Protein AF-A0A329SU10-F1 (afdb_monomer_lite)

Radius of gyration: 37.07 Å; chains: 1; bounding box: 72×67×114 Å

pLDDT: mean 70.24, std 23.65, range [29.83, 98.56]

Structure (mmCIF, N/CA/C/O backbone):
data_AF-A0A329SU10-F1
#
_entry.id   AF-A0A329SU10-F1
#
loop_
_atom_site.group_PDB
_atom_site.id
_atom_site.type_symbol
_atom_site.label_atom_id
_atom_site.label_alt_id
_atom_site.label_comp_id
_atom_site.label_asym_id
_atom_site.label_entity_id
_atom_site.label_seq_id
_atom_site.pdbx_PDB_ins_code
_atom_site.Cartn_x
_atom_site.Cartn_y
_atom_site.Cartn_z
_atom_site.occupancy
_atom_site.B_iso_or_equiv
_atom_site.auth_seq_id
_atom_site.auth_comp_id
_atom_site.auth_asym_id
_atom_site.auth_atom_id
_atom_site.pdbx_PDB_model_num
ATOM 1 N N . MET A 1 1 ? 25.500 2.467 -7.170 1.00 41.56 1 MET A N 1
ATOM 2 C CA . MET A 1 1 ? 25.073 1.924 -8.479 1.00 41.56 1 MET A CA 1
ATOM 3 C C . MET A 1 1 ? 25.060 0.404 -8.355 1.00 41.56 1 MET A C 1
ATOM 5 O O . MET A 1 1 ? 26.127 -0.189 -8.264 1.00 41.56 1 MET A O 1
ATOM 9 N N . LEU A 1 2 ? 23.890 -0.224 -8.220 1.00 48.25 2 LEU A N 1
ATOM 10 C CA . LEU A 1 2 ? 23.797 -1.685 -8.105 1.00 48.25 2 LEU A CA 1
ATOM 11 C C . LEU A 1 2 ? 24.008 -2.289 -9.501 1.00 48.25 2 LEU A C 1
ATOM 13 O O . LEU A 1 2 ? 23.125 -2.213 -10.350 1.00 48.25 2 LEU A O 1
ATOM 17 N N . ARG A 1 3 ? 25.205 -2.820 -9.770 1.00 60.41 3 ARG A N 1
ATOM 18 C CA . ARG A 1 3 ? 25.483 -3.566 -11.004 1.00 60.41 3 ARG A CA 1
ATOM 19 C C . ARG A 1 3 ? 24.967 -4.986 -10.829 1.00 60.41 3 ARG A C 1
ATOM 21 O O . ARG A 1 3 ? 25.595 -5.795 -10.153 1.00 60.41 3 ARG A O 1
ATOM 28 N N . PHE A 1 4 ? 23.826 -5.289 -11.435 1.00 66.38 4 PHE A N 1
ATOM 29 C CA . PHE A 1 4 ? 23.394 -6.673 -11.558 1.00 66.38 4 PHE A CA 1
ATOM 30 C C . PHE A 1 4 ? 24.294 -7.380 -12.576 1.00 66.38 4 PHE A C 1
ATOM 32 O O . PHE A 1 4 ? 24.460 -6.907 -13.700 1.00 66.38 4 PHE A O 1
ATOM 39 N N . CYS A 1 5 ? 24.909 -8.492 -12.171 1.00 79.38 5 CYS A N 1
ATOM 40 C CA . CYS A 1 5 ? 25.698 -9.321 -13.075 1.00 79.38 5 CYS A CA 1
ATOM 41 C C . CYS A 1 5 ? 24.783 -9.895 -14.165 1.00 79.38 5 CYS A C 1
ATOM 43 O O . CYS A 1 5 ? 23.744 -10.474 -13.843 1.00 79.38 5 CYS A O 1
ATOM 45 N N . GLY A 1 6 ? 25.161 -9.754 -15.438 1.00 77.00 6 GLY A N 1
ATOM 46 C CA . GLY A 1 6 ? 24.351 -10.219 -16.572 1.00 77.00 6 GLY A CA 1
ATOM 47 C C . GLY A 1 6 ? 24.088 -11.728 -16.569 1.00 77.00 6 GLY A C 1
ATOM 48 O O . GLY A 1 6 ? 23.077 -12.170 -17.102 1.00 77.00 6 GLY A O 1
ATOM 49 N N . SER A 1 7 ? 24.956 -12.503 -15.913 1.00 82.81 7 SER A N 1
ATOM 50 C CA . SER A 1 7 ? 24.811 -13.950 -15.722 1.00 82.81 7 SER A CA 1
ATOM 51 C C . SER A 1 7 ? 24.062 -14.337 -14.444 1.00 82.81 7 SER A C 1
ATOM 53 O O . SER A 1 7 ? 23.911 -15.523 -14.159 1.00 82.81 7 SER A O 1
ATOM 55 N N . SER A 1 8 ? 23.582 -13.367 -13.656 1.00 89.94 8 SER A N 1
ATOM 56 C CA . SER A 1 8 ? 22.764 -13.671 -12.484 1.00 89.94 8 SER A CA 1
ATOM 57 C C . SER A 1 8 ? 21.496 -14.411 -12.920 1.00 89.94 8 SER A C 1
ATOM 59 O O . SER A 1 8 ? 20.810 -13.939 -13.833 1.00 89.94 8 SER A O 1
ATOM 61 N N . PRO A 1 9 ? 21.119 -15.515 -12.249 1.00 87.62 9 PRO A N 1
ATOM 62 C CA . PRO A 1 9 ? 19.916 -16.272 -12.591 1.00 87.62 9 PRO A CA 1
ATOM 63 C C . PRO A 1 9 ? 18.651 -15.402 -12.556 1.00 87.62 9 PRO A C 1
ATOM 65 O O . PRO A 1 9 ? 17.705 -15.654 -13.296 1.00 87.62 9 PRO A O 1
ATOM 68 N N . PHE A 1 10 ? 18.645 -14.341 -11.742 1.00 88.62 10 PHE A N 1
ATOM 69 C CA . PHE A 1 10 ? 17.575 -13.346 -11.726 1.00 88.62 10 PHE A CA 1
ATOM 70 C C . PHE A 1 10 ? 17.506 -12.534 -13.029 1.00 88.62 10 PHE A C 1
ATOM 72 O O . PHE A 1 10 ? 16.437 -12.409 -13.622 1.00 88.62 10 PHE A O 1
ATOM 79 N N . VAL A 1 11 ? 18.643 -12.004 -13.494 1.00 89.88 11 VAL A N 1
ATOM 80 C CA . VAL A 1 11 ? 18.713 -11.173 -14.709 1.00 89.88 11 VAL A CA 1
ATOM 81 C C . VAL A 1 11 ? 18.365 -11.995 -15.947 1.00 89.88 11 VAL A C 1
ATOM 83 O O . VAL A 1 11 ? 17.651 -11.505 -16.820 1.00 89.88 11 VAL A O 1
ATOM 86 N N . VAL A 1 12 ? 18.805 -13.256 -15.993 1.00 91.56 12 VAL A N 1
ATOM 87 C CA . VAL A 1 12 ? 18.471 -14.195 -17.073 1.00 91.56 12 VAL A CA 1
ATOM 88 C C . VAL A 1 12 ? 16.965 -14.455 -17.120 1.00 91.56 12 VAL A C 1
ATOM 90 O O . VAL A 1 12 ? 16.352 -14.233 -18.161 1.00 91.56 12 VAL A O 1
ATOM 93 N N . LYS A 1 13 ? 16.344 -14.821 -15.989 1.00 93.25 13 LYS A N 1
ATOM 94 C CA . LYS A 1 13 ? 14.890 -15.050 -15.915 1.00 93.25 13 LYS A CA 1
ATOM 95 C C . LYS A 1 13 ? 14.077 -13.808 -16.275 1.00 93.25 13 LYS A C 1
ATOM 97 O O . LYS A 1 13 ? 13.060 -13.912 -16.953 1.00 93.25 13 LYS A O 1
ATOM 102 N N . MET A 1 14 ? 14.518 -12.628 -15.840 1.00 93.38 14 MET A N 1
ATOM 103 C CA . MET A 1 14 ? 13.869 -11.364 -16.188 1.00 93.38 14 MET A CA 1
ATOM 104 C C . MET A 1 14 ? 13.929 -11.104 -17.699 1.00 93.38 14 MET A C 1
ATOM 106 O O . MET A 1 14 ? 12.909 -10.770 -18.299 1.00 93.38 14 MET A O 1
ATOM 110 N N . ARG A 1 15 ? 15.097 -11.306 -18.325 1.00 90.88 15 ARG A N 1
ATOM 111 C CA . ARG A 1 15 ? 15.280 -11.141 -19.775 1.00 90.88 15 ARG A CA 1
ATOM 112 C C . ARG A 1 15 ? 14.443 -12.145 -20.573 1.00 90.88 15 ARG A C 1
ATOM 114 O O . ARG A 1 15 ? 13.820 -11.760 -21.556 1.00 90.88 15 ARG A O 1
ATOM 121 N N . GLU A 1 16 ? 14.386 -13.399 -20.135 1.00 93.81 16 GLU A N 1
ATOM 122 C CA . GLU A 1 16 ? 13.561 -14.443 -20.754 1.00 93.81 16 GLU A CA 1
ATOM 123 C C . GLU A 1 16 ? 12.062 -14.113 -20.666 1.00 93.81 16 GLU A C 1
ATOM 125 O O . GLU A 1 16 ? 11.351 -14.177 -21.666 1.00 93.81 16 GLU A O 1
ATOM 130 N N . ALA A 1 17 ? 11.586 -13.664 -19.500 1.00 94.19 17 ALA A N 1
ATOM 131 C CA . ALA A 1 17 ? 10.196 -13.250 -19.316 1.00 94.19 17 ALA A CA 1
ATOM 132 C C . ALA A 1 17 ? 9.824 -12.014 -20.154 1.00 94.19 17 ALA A C 1
ATOM 134 O O . ALA A 1 17 ? 8.709 -11.931 -20.673 1.00 94.19 17 ALA A O 1
ATOM 135 N N . MET A 1 18 ? 10.750 -11.061 -20.300 1.00 95.12 18 MET A N 1
ATOM 136 C CA . MET A 1 18 ? 10.588 -9.914 -21.197 1.00 95.12 18 MET A CA 1
ATOM 137 C C . MET A 1 18 ? 10.485 -10.364 -22.659 1.00 95.12 18 MET A C 1
ATOM 139 O O . MET A 1 18 ? 9.560 -9.951 -23.358 1.00 95.12 18 MET A O 1
ATOM 143 N N . ALA A 1 19 ? 11.367 -11.268 -23.097 1.00 93.50 19 ALA A N 1
ATOM 144 C CA . ALA A 1 19 ? 11.356 -11.814 -24.452 1.00 93.50 19 ALA A CA 1
ATOM 145 C C . ALA A 1 19 ? 10.062 -12.590 -24.761 1.00 93.50 19 ALA A C 1
ATOM 147 O O . ALA A 1 19 ? 9.452 -12.367 -25.804 1.00 93.50 19 ALA A O 1
ATOM 148 N N . ALA A 1 20 ? 9.587 -13.428 -23.830 1.00 96.06 20 ALA A N 1
ATOM 149 C CA . ALA A 1 20 ? 8.341 -14.191 -23.966 1.00 96.06 20 ALA A CA 1
ATOM 150 C C . ALA A 1 20 ? 7.089 -13.307 -24.118 1.00 96.06 20 ALA A C 1
ATOM 152 O O . ALA A 1 20 ? 6.053 -13.768 -24.592 1.00 96.06 20 ALA A O 1
ATOM 153 N N . ARG A 1 21 ? 7.175 -12.038 -23.702 1.00 94.44 21 ARG A N 1
ATOM 154 C CA . ARG A 1 21 ? 6.102 -11.042 -23.808 1.00 94.44 21 ARG A CA 1
ATOM 155 C C . ARG A 1 21 ? 6.360 -9.983 -24.878 1.00 94.44 21 ARG A C 1
ATOM 157 O O . ARG A 1 21 ? 5.606 -9.018 -24.942 1.00 94.44 21 ARG A O 1
ATOM 164 N N . SER A 1 22 ? 7.413 -10.146 -25.681 1.00 95.25 22 SER A N 1
ATOM 165 C CA . SER A 1 22 ? 7.844 -9.164 -26.684 1.00 95.25 22 SER A CA 1
ATOM 166 C C . SER A 1 22 ? 8.073 -7.759 -26.106 1.00 95.25 22 SER A C 1
ATOM 168 O O . SER A 1 22 ? 7.870 -6.768 -26.797 1.00 95.25 22 SER A O 1
ATOM 170 N N . ILE A 1 23 ? 8.494 -7.671 -24.839 1.00 95.44 23 ILE A N 1
ATOM 171 C CA . ILE A 1 23 ? 8.820 -6.409 -24.167 1.00 95.44 23 ILE A CA 1
ATOM 172 C C . ILE A 1 23 ? 10.307 -6.132 -24.378 1.00 95.44 23 ILE A C 1
ATOM 174 O O . ILE A 1 23 ? 11.162 -6.894 -23.917 1.00 95.44 23 ILE A O 1
ATOM 178 N N . GLY A 1 24 ? 10.618 -5.035 -25.062 1.00 93.56 24 GLY A N 1
ATOM 179 C CA . GLY A 1 24 ? 11.988 -4.594 -25.293 1.00 93.56 24 GLY A CA 1
ATOM 180 C C . GLY A 1 24 ? 12.580 -3.843 -24.099 1.00 93.56 24 GLY A C 1
ATOM 181 O O . GLY A 1 24 ? 11.873 -3.307 -23.245 1.00 93.56 24 GLY A O 1
ATOM 182 N N . GLU A 1 25 ? 13.910 -3.726 -24.065 1.00 89.44 25 GLU A N 1
ATOM 183 C CA . GLU A 1 25 ? 14.592 -2.827 -23.119 1.00 89.44 25 GLU A CA 1
ATOM 184 C C . GLU A 1 25 ? 14.147 -1.365 -23.322 1.00 89.44 25 GLU A C 1
ATOM 186 O O . GLU A 1 25 ? 14.026 -0.612 -22.357 1.00 89.44 25 GLU A O 1
ATOM 191 N N . SER A 1 26 ? 13.815 -0.982 -24.561 1.00 91.81 26 SER A N 1
ATOM 192 C CA . SER A 1 26 ? 13.239 0.321 -24.910 1.00 91.81 26 SER A CA 1
ATOM 193 C C . SER A 1 26 ? 11.914 0.600 -24.205 1.00 91.81 26 SER A C 1
ATOM 195 O O . SER A 1 26 ? 11.710 1.715 -23.729 1.00 91.81 26 SER A O 1
ATOM 197 N N . ASP A 1 27 ? 11.038 -0.398 -24.089 1.00 94.44 27 ASP A N 1
ATOM 198 C CA . ASP A 1 27 ? 9.724 -0.245 -23.458 1.00 94.44 27 ASP A CA 1
ATOM 199 C C . ASP A 1 27 ? 9.878 -0.065 -21.951 1.00 94.44 27 ASP A C 1
ATOM 201 O O . ASP A 1 27 ? 9.294 0.841 -21.357 1.00 94.44 27 ASP A O 1
ATOM 205 N N . VAL A 1 28 ? 10.756 -0.865 -21.339 1.00 92.81 28 VAL A N 1
ATOM 206 C CA . VAL A 1 28 ? 11.109 -0.735 -19.920 1.00 92.81 28 VAL A CA 1
ATOM 207 C C . VAL A 1 28 ? 11.711 0.643 -19.642 1.00 92.81 28 VAL A C 1
ATOM 209 O O . VAL A 1 28 ? 11.352 1.295 -18.658 1.00 92.81 28 VAL A O 1
ATOM 212 N N . LEU A 1 29 ? 12.591 1.131 -20.521 1.00 91.62 29 LEU A N 1
ATOM 213 C CA . LEU A 1 29 ? 13.161 2.471 -20.413 1.00 91.62 29 LEU A CA 1
ATOM 214 C C . LEU A 1 29 ? 12.094 3.558 -20.571 1.00 91.62 29 LEU A C 1
ATOM 216 O O . LEU A 1 29 ? 12.079 4.492 -19.763 1.00 91.62 29 LEU A O 1
ATOM 220 N N . ALA A 1 30 ? 11.185 3.423 -21.538 1.00 94.75 30 ALA A N 1
ATOM 221 C CA . ALA A 1 30 ? 10.081 4.349 -21.759 1.00 94.75 30 ALA A CA 1
ATOM 222 C C . ALA A 1 30 ? 9.162 4.417 -20.534 1.00 94.75 30 ALA A C 1
ATOM 224 O O . ALA A 1 30 ? 8.935 5.504 -20.006 1.00 94.75 30 ALA A O 1
ATOM 225 N N . TRP A 1 31 ? 8.729 3.273 -20.000 1.00 94.81 31 TRP A N 1
ATOM 226 C CA . TRP A 1 31 ? 7.933 3.213 -18.773 1.00 94.81 31 TRP A CA 1
ATOM 227 C C . TRP A 1 31 ? 8.681 3.799 -17.583 1.00 94.81 31 TRP A C 1
ATOM 229 O O . TRP A 1 31 ? 8.105 4.574 -16.826 1.00 94.81 31 TRP A O 1
ATOM 239 N N . SER A 1 32 ? 9.979 3.510 -17.440 1.00 91.88 32 SER A N 1
ATOM 240 C CA . SER A 1 32 ? 10.786 4.102 -16.370 1.00 91.88 32 SER A CA 1
ATOM 241 C C . SER A 1 32 ? 10.846 5.630 -16.479 1.00 91.88 32 SER A C 1
ATOM 243 O O . SER A 1 32 ? 10.831 6.319 -15.463 1.00 91.88 32 SER A O 1
ATOM 245 N N . SER A 1 33 ? 10.892 6.169 -17.702 1.00 88.56 33 SER A N 1
ATOM 246 C CA . SER A 1 33 ? 10.891 7.607 -17.971 1.00 88.56 33 SER A CA 1
ATOM 247 C C . SER A 1 33 ? 9.537 8.232 -17.649 1.00 88.56 33 SER A C 1
ATOM 249 O O . SER A 1 33 ? 9.484 9.257 -16.975 1.00 88.56 33 SER A O 1
ATOM 251 N N . THR A 1 34 ? 8.445 7.579 -18.051 1.00 92.94 34 THR A N 1
ATOM 252 C CA . THR A 1 34 ? 7.076 8.002 -17.736 1.00 92.94 34 THR A CA 1
ATOM 253 C C . THR A 1 34 ? 6.824 7.993 -16.232 1.00 92.94 34 THR A C 1
ATOM 255 O O . THR A 1 34 ? 6.385 8.997 -15.689 1.00 92.94 34 THR A O 1
ATOM 258 N N . ILE A 1 35 ? 7.191 6.919 -15.527 1.00 90.06 35 ILE A N 1
ATOM 259 C CA . ILE A 1 35 ? 7.065 6.831 -14.065 1.00 90.06 35 ILE A CA 1
ATOM 260 C C . ILE A 1 35 ? 7.899 7.924 -13.393 1.00 90.06 35 ILE A C 1
ATOM 262 O O . ILE A 1 35 ? 7.412 8.607 -12.498 1.00 90.06 35 ILE A O 1
ATOM 266 N N . ARG A 1 36 ? 9.145 8.145 -13.836 1.00 87.88 36 ARG A N 1
ATOM 267 C CA . ARG A 1 36 ? 9.944 9.259 -13.312 1.00 87.88 36 ARG A CA 1
ATOM 268 C C . ARG A 1 36 ? 9.243 10.591 -13.548 1.00 87.88 36 ARG A C 1
ATOM 270 O O . ARG A 1 36 ? 9.192 11.384 -12.631 1.00 87.88 36 ARG A O 1
ATOM 277 N N . ARG A 1 37 ? 8.663 10.835 -14.718 1.00 86.00 37 ARG A N 1
ATOM 278 C CA . ARG A 1 37 ? 7.969 12.096 -15.012 1.00 86.00 37 ARG A CA 1
ATOM 279 C C . ARG A 1 37 ? 6.724 12.317 -14.147 1.00 86.00 37 ARG A C 1
ATOM 281 O O . ARG A 1 37 ? 6.506 13.434 -13.700 1.00 86.00 37 ARG A O 1
ATOM 288 N N . GLU A 1 38 ? 5.937 11.271 -13.913 1.00 85.19 38 GLU A N 1
ATOM 289 C CA . GLU A 1 38 ? 4.699 11.343 -13.122 1.00 85.19 38 GLU A CA 1
ATOM 290 C C . GLU A 1 38 ? 4.971 11.489 -11.617 1.00 85.19 38 GLU A C 1
ATOM 292 O O . GLU A 1 38 ? 4.261 12.201 -10.911 1.00 85.19 38 GLU A O 1
ATOM 297 N N . PHE A 1 39 ? 6.018 10.834 -11.107 1.00 81.56 39 PHE A N 1
ATOM 298 C CA . PHE A 1 39 ? 6.289 10.766 -9.666 1.00 81.56 39 PHE A CA 1
ATOM 299 C C . PHE A 1 39 ? 7.463 11.639 -9.205 1.00 81.56 39 PHE A C 1
ATOM 301 O O . PHE A 1 39 ? 7.611 11.892 -8.007 1.00 81.56 39 PHE A O 1
ATOM 308 N N . ILE A 1 40 ? 8.300 12.120 -10.126 1.00 78.12 40 ILE A N 1
ATOM 309 C CA . ILE A 1 40 ? 9.370 13.081 -9.857 1.00 78.12 40 ILE A CA 1
ATOM 310 C C . ILE A 1 40 ? 8.934 14.428 -10.443 1.00 78.12 40 ILE A C 1
ATOM 312 O O . ILE A 1 40 ? 8.964 14.602 -11.662 1.00 78.12 40 ILE A O 1
ATOM 316 N N . PRO A 1 41 ? 8.559 15.410 -9.601 1.00 65.88 41 PRO A N 1
ATOM 317 C CA . PRO A 1 41 ? 8.233 16.746 -10.076 1.00 65.88 41 PRO A CA 1
ATOM 318 C C . PRO A 1 41 ? 9.412 17.320 -10.872 1.00 65.88 41 PRO A C 1
ATOM 320 O O . PRO A 1 41 ? 10.566 17.168 -10.459 1.00 65.88 41 PRO A O 1
ATOM 323 N N . ALA A 1 42 ? 9.125 18.039 -11.963 1.00 59.00 42 ALA A N 1
ATOM 324 C CA . ALA A 1 42 ? 10.118 18.682 -12.838 1.00 59.00 42 ALA A CA 1
ATOM 325 C C . ALA A 1 42 ? 11.117 19.610 -12.104 1.00 59.00 42 ALA A C 1
ATOM 327 O O . ALA A 1 42 ? 12.138 20.005 -12.664 1.00 59.00 42 ALA A O 1
ATOM 328 N N . SER A 1 43 ? 10.869 19.924 -10.828 1.00 53.53 43 SER A N 1
ATOM 329 C CA . SER A 1 43 ? 11.794 20.640 -9.951 1.00 53.53 43 SER A CA 1
ATOM 330 C C . SER A 1 43 ? 13.032 19.842 -9.514 1.00 53.53 43 SER A C 1
ATOM 332 O O . SER A 1 43 ? 13.922 20.445 -8.926 1.00 53.53 43 SER A O 1
ATOM 334 N N . MET A 1 44 ? 13.133 18.530 -9.786 1.00 54.28 44 MET A N 1
ATOM 335 C CA . MET A 1 44 ? 14.357 17.746 -9.505 1.00 54.28 44 MET A CA 1
ATOM 336 C C . MET A 1 44 ? 15.330 17.656 -10.681 1.00 54.28 44 MET A C 1
ATOM 338 O O . MET A 1 44 ? 16.459 17.213 -10.498 1.00 54.28 44 MET A O 1
ATOM 342 N N . SER A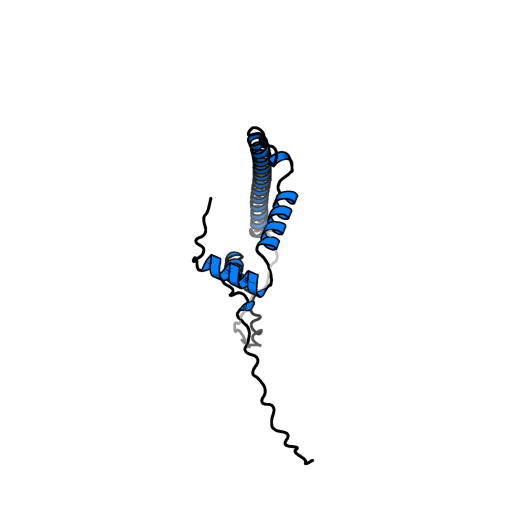 1 45 ? 14.911 18.028 -11.895 1.00 51.06 45 SER A N 1
ATOM 343 C CA . SER A 1 45 ? 15.772 17.945 -13.082 1.00 51.06 45 SER A CA 1
ATOM 344 C C . SER A 1 45 ? 16.624 19.193 -13.318 1.00 51.06 45 SER A C 1
ATOM 346 O O . SER A 1 45 ? 17.409 19.200 -14.264 1.00 51.06 45 SER A O 1
ATOM 348 N N . SER A 1 46 ? 16.520 20.231 -12.477 1.00 46.38 46 SER A N 1
ATOM 349 C CA . SER A 1 46 ? 17.547 21.271 -12.435 1.00 46.38 46 SER A CA 1
ATOM 350 C C . SER A 1 46 ? 18.579 20.905 -11.377 1.00 46.38 46 SER A C 1
ATOM 352 O O . SER A 1 46 ? 18.273 20.690 -10.206 1.00 46.38 46 SER A O 1
ATOM 354 N N . THR A 1 47 ? 19.824 20.794 -11.820 1.00 48.06 47 THR A N 1
ATOM 355 C CA . THR A 1 47 ? 21.011 20.697 -10.982 1.00 48.06 47 THR A CA 1
ATOM 356 C C . THR A 1 47 ? 21.038 21.883 -10.014 1.00 48.06 47 THR A C 1
ATOM 358 O O . THR A 1 47 ? 21.543 22.952 -10.341 1.00 48.06 47 THR A O 1
ATOM 361 N N . SER A 1 48 ? 20.456 21.720 -8.827 1.00 43.72 48 SER A N 1
ATOM 362 C CA . SER A 1 48 ? 20.620 22.643 -7.708 1.00 43.72 48 SER A CA 1
ATOM 363 C C . SER A 1 48 ? 20.556 21.859 -6.392 1.00 43.72 48 SER A C 1
ATOM 365 O O . SER A 1 48 ? 19.479 21.407 -6.003 1.00 43.72 48 SER A O 1
ATOM 367 N N . PRO A 1 49 ? 21.682 21.679 -5.677 1.00 51.78 49 PRO A N 1
ATOM 368 C CA . PRO A 1 49 ? 21.771 20.836 -4.477 1.00 51.78 49 PRO A CA 1
ATOM 369 C C . PRO A 1 49 ? 21.088 21.426 -3.223 1.00 51.78 49 PRO A C 1
ATOM 371 O O . PRO A 1 49 ? 21.366 20.997 -2.109 1.00 51.78 49 PRO A O 1
ATOM 374 N N . SER A 1 50 ? 20.197 22.411 -3.371 1.00 58.62 50 SER A N 1
ATOM 375 C CA . SER A 1 50 ? 19.607 23.150 -2.244 1.00 58.62 50 SER A CA 1
ATOM 376 C C . SER A 1 50 ? 18.181 22.694 -1.876 1.00 58.62 50 SER A C 1
ATOM 378 O O . SER A 1 50 ? 17.770 22.792 -0.722 1.00 58.62 50 SER A O 1
ATOM 380 N N . ASN A 1 51 ? 17.412 22.135 -2.820 1.00 59.09 51 ASN A N 1
ATOM 381 C CA . ASN A 1 51 ? 15.959 21.965 -2.641 1.00 59.09 51 ASN A CA 1
ATOM 382 C C . ASN A 1 51 ? 15.523 20.611 -2.030 1.00 59.09 51 ASN A C 1
ATOM 384 O O . ASN A 1 51 ? 14.385 20.464 -1.575 1.00 59.09 51 ASN A O 1
ATOM 388 N N . ASP A 1 52 ? 16.418 19.622 -1.973 1.00 60.00 52 ASP A N 1
ATOM 389 C CA . ASP A 1 52 ? 16.112 18.291 -1.420 1.00 60.00 52 ASP A CA 1
ATOM 390 C C . ASP A 1 52 ? 15.920 18.316 0.103 1.00 60.00 52 ASP A C 1
ATOM 392 O O . ASP A 1 52 ? 15.070 17.600 0.639 1.00 60.00 52 ASP A O 1
ATOM 396 N N . SER A 1 53 ? 16.631 19.213 0.796 1.00 73.88 53 SER A N 1
ATOM 397 C CA . SER A 1 53 ? 16.482 19.437 2.240 1.00 73.88 53 SER A CA 1
ATOM 398 C C . SER A 1 53 ? 15.077 19.945 2.598 1.00 73.88 53 SER A C 1
ATOM 400 O O . SER A 1 53 ? 14.440 19.456 3.534 1.00 73.88 53 SER A O 1
ATOM 402 N N . GLY A 1 54 ? 14.529 20.859 1.786 1.00 82.75 54 GLY A N 1
ATOM 403 C CA . GLY A 1 54 ? 13.173 21.382 1.967 1.00 82.75 54 GLY A CA 1
ATOM 404 C C . GLY A 1 54 ? 12.096 20.314 1.764 1.00 82.75 54 GLY A C 1
ATOM 405 O O . GLY A 1 54 ? 11.163 20.207 2.562 1.00 82.75 54 GLY A O 1
ATOM 406 N N . ARG A 1 55 ? 12.248 19.464 0.741 1.00 84.25 55 ARG A N 1
ATOM 407 C CA . ARG A 1 55 ? 11.310 18.361 0.468 1.00 84.25 55 ARG A CA 1
ATOM 408 C C . ARG A 1 55 ? 11.321 17.301 1.560 1.00 84.25 55 ARG A C 1
ATOM 410 O O . ARG A 1 55 ? 10.251 16.862 1.980 1.00 84.25 55 ARG A O 1
ATOM 417 N N . LEU A 1 56 ? 12.503 16.924 2.044 1.00 90.69 56 LEU A N 1
ATOM 418 C CA . LEU A 1 56 ? 12.634 15.998 3.165 1.00 90.69 56 LEU A CA 1
ATOM 419 C C . LEU A 1 56 ? 11.960 16.562 4.424 1.00 90.69 56 LEU A C 1
ATOM 421 O O . LEU A 1 56 ? 11.233 15.841 5.104 1.00 90.69 56 LEU A O 1
ATOM 425 N N . GLY A 1 57 ? 12.118 17.864 4.683 1.00 92.44 57 GLY A N 1
ATOM 426 C CA . GLY A 1 57 ? 11.454 18.551 5.791 1.00 92.44 57 GLY A CA 1
ATOM 427 C C . GLY A 1 57 ? 9.923 18.515 5.708 1.00 92.44 57 GLY A C 1
ATOM 428 O O . GLY A 1 57 ? 9.260 18.296 6.721 1.00 92.44 57 GLY A O 1
ATOM 429 N N . LEU A 1 58 ? 9.343 18.675 4.514 1.00 94.25 58 LEU A N 1
ATOM 430 C CA . LEU A 1 58 ? 7.891 18.572 4.314 1.00 94.25 58 LEU A CA 1
ATOM 431 C C . LEU A 1 58 ? 7.373 17.148 4.551 1.00 94.25 58 LEU A C 1
ATOM 433 O O . LEU A 1 58 ? 6.361 16.970 5.229 1.00 94.25 58 LEU A O 1
ATOM 437 N N . VAL A 1 59 ? 8.080 16.138 4.033 1.00 94.56 59 VAL A N 1
ATOM 438 C CA . VAL A 1 59 ? 7.732 14.726 4.260 1.00 94.56 59 VAL A CA 1
ATOM 439 C C . VAL A 1 59 ? 7.818 14.389 5.746 1.00 94.56 59 VAL A C 1
ATOM 441 O O . VAL A 1 59 ? 6.902 13.767 6.278 1.00 94.56 59 VAL A O 1
ATOM 444 N N . LEU A 1 60 ? 8.862 14.850 6.437 1.00 96.00 60 LEU A N 1
ATOM 445 C CA . LEU A 1 60 ? 9.033 14.612 7.867 1.00 96.00 60 LEU A CA 1
ATOM 446 C C . LEU A 1 60 ? 7.896 15.233 8.687 1.00 96.00 60 LEU A C 1
ATOM 448 O O . LEU A 1 60 ? 7.320 14.553 9.532 1.00 96.00 60 LEU A O 1
ATOM 452 N N . LYS A 1 61 ? 7.513 16.482 8.389 1.00 96.44 61 LYS A N 1
ATOM 453 C CA . LYS A 1 61 ? 6.371 17.147 9.038 1.00 96.44 61 LYS A CA 1
ATOM 454 C C . LYS A 1 61 ? 5.061 16.398 8.807 1.00 96.44 61 LYS A C 1
ATOM 456 O O . LYS A 1 61 ? 4.278 16.239 9.739 1.00 96.44 61 LYS A O 1
ATOM 461 N N . LEU A 1 62 ? 4.826 15.914 7.586 1.00 97.25 62 LEU A N 1
ATOM 462 C CA . LEU A 1 62 ? 3.635 15.125 7.277 1.00 97.25 62 LEU A CA 1
ATOM 463 C C . LEU A 1 62 ? 3.621 13.811 8.065 1.00 97.25 62 LEU A C 1
ATOM 465 O O . LEU A 1 62 ? 2.605 13.472 8.665 1.00 97.25 62 LEU A O 1
ATOM 469 N N . VAL A 1 63 ? 4.739 13.085 8.085 1.00 97.81 63 VAL A N 1
ATOM 470 C CA . VAL A 1 63 ? 4.868 11.826 8.830 1.00 97.81 63 VAL A CA 1
ATOM 471 C C . VAL A 1 63 ? 4.658 12.061 10.323 1.00 97.81 63 VAL A C 1
ATOM 473 O O . VAL A 1 63 ? 3.874 11.343 10.938 1.00 97.81 63 VAL A O 1
ATOM 476 N N . GLN A 1 64 ? 5.277 13.097 10.891 1.00 98.00 64 GLN A N 1
ATOM 477 C CA . GLN A 1 64 ? 5.103 13.469 12.293 1.00 98.00 64 GLN A CA 1
ATOM 478 C C . GLN A 1 64 ? 3.635 13.762 12.620 1.00 98.00 64 GLN A C 1
ATOM 480 O O . GLN A 1 64 ? 3.085 13.178 13.550 1.00 98.00 64 GLN A O 1
ATOM 485 N N . HIS A 1 65 ? 2.968 14.570 11.795 1.00 98.00 65 HIS A N 1
ATOM 486 C CA . HIS A 1 65 ? 1.550 14.863 11.972 1.00 98.00 65 HIS A CA 1
ATOM 487 C C . HIS A 1 65 ? 0.677 13.597 11.921 1.00 98.00 65 HIS A C 1
ATOM 489 O O . HIS A 1 65 ? -0.256 13.439 12.708 1.00 98.00 65 HIS A O 1
ATOM 495 N N . ARG A 1 66 ? 0.982 12.649 11.023 1.00 98.06 66 ARG A N 1
ATOM 496 C CA . ARG A 1 66 ? 0.265 11.365 10.972 1.00 98.06 66 ARG A CA 1
ATOM 497 C C . ARG A 1 66 ? 0.520 10.508 12.210 1.00 98.06 66 ARG A C 1
ATOM 499 O O . ARG A 1 66 ? -0.416 9.878 12.693 1.00 98.06 66 ARG A O 1
ATOM 506 N N . ILE A 1 67 ? 1.738 10.504 12.748 1.00 98.19 67 ILE A N 1
ATOM 507 C CA . ILE A 1 67 ? 2.068 9.794 13.994 1.00 98.19 67 ILE A CA 1
ATOM 508 C C . ILE A 1 67 ? 1.273 10.367 15.172 1.00 98.19 67 ILE A C 1
ATOM 510 O O . ILE A 1 67 ? 0.740 9.603 15.977 1.00 98.19 67 ILE A O 1
ATOM 514 N N . GLU A 1 68 ? 1.141 11.690 15.256 1.00 98.25 68 GLU A N 1
ATOM 515 C CA . GLU A 1 68 ? 0.334 12.357 16.284 1.00 98.25 68 GLU A CA 1
ATOM 516 C C . GLU A 1 68 ? -1.142 11.951 16.185 1.00 98.25 68 GLU A C 1
ATOM 518 O O . GLU A 1 68 ? -1.749 11.569 17.186 1.00 98.25 68 GLU A O 1
ATOM 523 N N . GLN A 1 69 ? -1.705 11.936 14.972 1.00 98.38 69 GLN A N 1
ATOM 524 C CA . GLN A 1 69 ? -3.081 11.482 14.742 1.00 98.38 69 GLN A CA 1
ATOM 525 C C . GLN A 1 69 ? -3.291 10.014 15.132 1.00 98.38 69 GLN A C 1
ATOM 527 O O . GLN A 1 69 ? -4.278 9.686 15.790 1.00 98.38 69 GLN A O 1
ATOM 532 N N . ILE A 1 70 ? -2.358 9.131 14.766 1.00 98.31 70 ILE A N 1
ATOM 533 C CA . ILE A 1 70 ? -2.403 7.715 15.152 1.00 98.31 70 ILE A CA 1
ATOM 534 C C . ILE A 1 70 ? -2.333 7.580 16.677 1.00 98.31 70 ILE A C 1
ATOM 536 O O . ILE A 1 70 ? -3.102 6.822 17.262 1.00 98.31 70 ILE A O 1
ATOM 540 N N . SER A 1 71 ? -1.461 8.346 17.332 1.00 98.12 71 SER A N 1
ATOM 541 C CA . SER A 1 71 ? -1.309 8.324 18.791 1.00 98.12 71 SER A CA 1
ATOM 542 C C . SER A 1 71 ? -2.587 8.770 19.504 1.00 98.12 71 SER A C 1
ATOM 544 O O . SER A 1 71 ? -3.006 8.132 20.470 1.00 98.12 71 SER A O 1
ATOM 546 N N . ALA A 1 72 ? -3.249 9.815 18.998 1.00 98.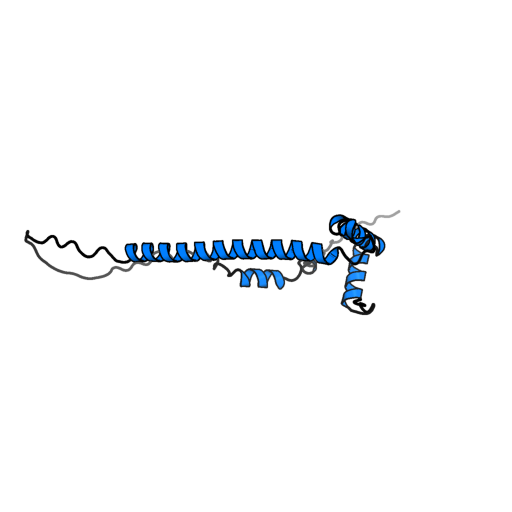25 72 ALA A N 1
ATOM 547 C CA . ALA A 1 72 ? -4.531 10.274 19.522 1.00 98.25 72 ALA A CA 1
ATOM 548 C C . ALA A 1 72 ? -5.624 9.200 19.384 1.00 98.25 72 ALA A C 1
ATOM 550 O O . ALA A 1 72 ? -6.338 8.925 20.348 1.00 98.25 72 ALA A O 1
ATOM 551 N N . LEU A 1 73 ? -5.708 8.535 18.226 1.00 98.56 73 LEU A N 1
ATOM 552 C CA . LEU A 1 73 ? -6.650 7.431 18.007 1.00 98.56 73 LEU A CA 1
ATOM 553 C C . LEU A 1 73 ? -6.372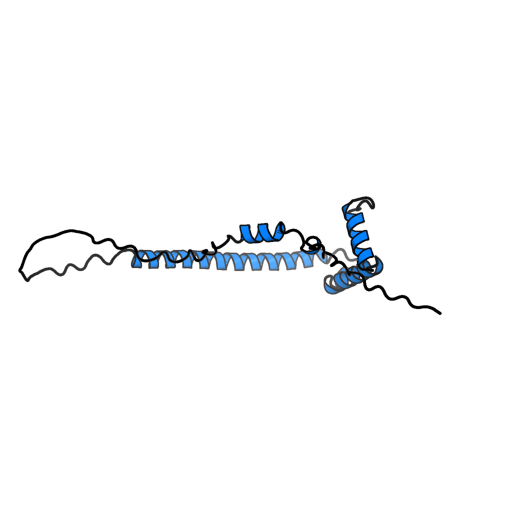 6.237 18.930 1.00 98.56 73 LEU A C 1
ATOM 555 O O . LEU A 1 73 ? -7.305 5.653 19.476 1.00 98.56 73 LEU A O 1
ATOM 559 N N . ILE A 1 74 ? -5.099 5.889 19.153 1.00 98.44 74 ILE A N 1
ATOM 560 C CA . ILE A 1 74 ? -4.713 4.830 20.100 1.00 98.44 74 ILE A CA 1
ATOM 561 C C . ILE A 1 74 ? -5.183 5.178 21.516 1.00 98.44 74 ILE A C 1
ATOM 563 O O . ILE A 1 74 ? -5.721 4.314 22.207 1.00 98.44 74 ILE A O 1
ATOM 567 N N . LEU A 1 75 ? -5.010 6.429 21.952 1.00 98.38 75 LEU A N 1
ATOM 568 C CA . LEU A 1 75 ? -5.453 6.867 23.276 1.00 98.38 75 LEU A CA 1
ATOM 569 C C . LEU A 1 75 ? -6.979 6.787 23.421 1.00 98.38 75 LEU A C 1
ATOM 571 O O . LEU A 1 75 ? -7.475 6.305 24.438 1.00 98.38 75 LEU A O 1
ATOM 575 N N . GLN A 1 76 ? -7.719 7.208 22.393 1.00 98.38 76 GLN A N 1
ATOM 576 C CA . GLN A 1 76 ? -9.178 7.102 22.380 1.00 98.38 76 GLN A CA 1
ATOM 577 C C . GLN A 1 76 ? -9.646 5.646 22.440 1.00 98.38 76 GLN A C 1
ATOM 579 O O . GLN A 1 76 ? -10.544 5.335 23.219 1.00 98.38 76 GLN A O 1
ATOM 584 N N . ASN A 1 77 ? -9.017 4.746 21.679 1.00 98.06 77 ASN A N 1
ATOM 585 C CA . ASN A 1 77 ? -9.344 3.321 21.725 1.00 98.06 77 ASN A CA 1
ATOM 586 C C . ASN A 1 77 ? -9.100 2.725 23.114 1.00 98.06 77 ASN A C 1
ATOM 588 O O . ASN A 1 77 ? -9.990 2.064 23.635 1.00 98.06 77 ASN A O 1
ATOM 592 N N . LYS A 1 78 ? -7.970 3.038 23.763 1.00 98.31 78 LYS A N 1
ATOM 593 C CA . LYS A 1 78 ? -7.708 2.595 25.144 1.00 98.31 78 LYS A CA 1
ATOM 594 C C . LYS A 1 78 ? -8.786 3.068 26.121 1.00 98.31 78 LYS A C 1
ATOM 596 O O . LYS A 1 78 ? -9.276 2.290 26.930 1.00 98.31 78 LYS A O 1
ATOM 601 N N . GLN A 1 79 ? -9.207 4.328 26.017 1.00 98.31 79 GLN A N 1
ATOM 602 C CA . GLN A 1 79 ? -10.271 4.861 26.870 1.00 98.31 79 GLN A CA 1
ATOM 603 C C . GLN A 1 79 ? -11.628 4.188 26.604 1.00 98.31 79 GLN A C 1
ATOM 605 O O . GLN A 1 79 ? -12.429 4.003 27.524 1.00 98.31 79 GLN A O 1
ATOM 610 N N . LEU A 1 80 ? -11.917 3.845 25.347 1.00 98.25 80 LEU A N 1
ATOM 611 C CA . LEU A 1 80 ? -13.123 3.101 24.989 1.00 98.25 80 LEU A CA 1
ATOM 612 C C . LEU A 1 80 ? -13.079 1.669 25.527 1.00 98.25 80 LEU A C 1
ATOM 614 O O . LEU A 1 80 ? -14.085 1.216 26.063 1.00 98.25 80 LEU A O 1
ATOM 618 N N . GLU A 1 81 ? -11.932 0.995 25.445 1.00 97.75 81 GLU A N 1
ATOM 619 C CA . GLU A 1 81 ? -11.715 -0.338 26.018 1.00 97.75 81 GLU A CA 1
ATOM 620 C C . GLU A 1 81 ? -11.938 -0.338 27.539 1.00 97.75 81 GLU A C 1
ATOM 622 O O . GLU A 1 81 ? -12.666 -1.187 28.046 1.00 97.75 81 GLU A O 1
ATOM 627 N N . GLU A 1 82 ? -11.419 0.657 28.267 1.00 96.75 82 GLU A N 1
ATOM 628 C CA . GLU A 1 82 ? -11.649 0.800 29.715 1.00 96.75 82 GLU A CA 1
ATOM 629 C C . GLU A 1 82 ? -13.129 1.022 30.062 1.00 96.75 82 GLU A C 1
ATOM 631 O O . GLU A 1 82 ? -13.658 0.422 30.999 1.00 96.75 82 GLU A O 1
ATOM 636 N N . ARG A 1 83 ? -13.827 1.876 29.301 1.00 97.06 83 ARG A N 1
ATOM 637 C CA . ARG A 1 83 ? -15.263 2.125 29.512 1.00 97.06 83 ARG A CA 1
ATOM 638 C C . ARG A 1 83 ? -16.105 0.898 29.194 1.00 97.06 83 ARG A C 1
ATOM 640 O O . ARG A 1 83 ? -17.072 0.640 29.904 1.00 97.06 83 ARG A O 1
ATOM 647 N N . LEU A 1 84 ? -15.750 0.166 28.142 1.00 97.00 84 LEU A N 1
ATOM 648 C CA . LEU A 1 84 ? -16.419 -1.069 27.760 1.00 97.00 84 LEU A CA 1
ATOM 649 C C . LEU A 1 84 ? -16.231 -2.130 28.846 1.00 97.00 84 LEU A C 1
ATOM 651 O O . LEU A 1 84 ? -17.226 -2.685 29.296 1.00 97.00 84 LEU A O 1
ATOM 655 N N . LEU A 1 85 ? -15.012 -2.296 29.365 1.00 96.00 85 LEU A N 1
ATOM 656 C CA . LEU A 1 85 ? -14.731 -3.192 30.487 1.00 96.00 85 LEU A CA 1
ATOM 657 C C . LEU A 1 85 ? -15.547 -2.822 31.738 1.00 96.00 85 LEU A C 1
ATOM 659 O O . LEU A 1 85 ? -16.139 -3.690 32.369 1.00 96.00 85 LEU A O 1
ATOM 663 N N . ALA A 1 86 ? -15.638 -1.534 32.082 1.00 94.00 86 ALA A N 1
ATOM 664 C CA . ALA A 1 86 ? -16.435 -1.077 33.224 1.00 94.00 86 ALA A CA 1
ATOM 665 C C . ALA A 1 86 ? -17.945 -1.317 33.037 1.00 94.00 86 ALA A C 1
ATOM 667 O O . ALA A 1 86 ? -18.666 -1.551 34.007 1.00 94.00 86 ALA A O 1
ATOM 668 N N . VAL A 1 87 ? -18.447 -1.235 31.801 1.00 94.50 87 VAL A N 1
ATOM 669 C CA . VAL A 1 87 ? -19.840 -1.573 31.472 1.00 94.50 87 VAL A CA 1
ATOM 670 C C . VAL A 1 87 ? -20.059 -3.085 31.536 1.00 94.50 87 VAL A C 1
ATOM 672 O O . VAL A 1 87 ? -21.068 -3.525 32.084 1.00 94.50 87 VAL A O 1
ATOM 675 N N . GLU A 1 88 ? -19.118 -3.878 31.023 1.00 93.56 88 GLU A N 1
ATOM 676 C CA . GLU A 1 88 ? -19.161 -5.339 31.085 1.00 93.56 88 GLU A CA 1
ATOM 677 C C . GLU A 1 88 ? -19.127 -5.846 32.530 1.00 93.56 88 GLU A C 1
ATOM 679 O O . GLU A 1 88 ? -19.933 -6.710 32.870 1.00 93.56 88 GLU A O 1
ATOM 684 N N . ASP A 1 89 ? -18.285 -5.272 33.393 1.00 90.31 89 ASP A N 1
ATOM 685 C CA . ASP A 1 89 ? -18.210 -5.604 34.821 1.00 90.31 89 ASP A CA 1
ATOM 686 C C . ASP A 1 89 ? -19.528 -5.301 35.547 1.00 90.31 89 ASP A C 1
ATOM 688 O O . ASP A 1 89 ? -20.038 -6.138 36.289 1.00 90.31 89 ASP A O 1
ATOM 692 N N . LYS A 1 90 ? -20.168 -4.160 35.258 1.00 88.94 90 LYS A N 1
ATOM 693 C CA . LYS A 1 90 ? -21.501 -3.815 35.794 1.00 88.94 90 LYS A CA 1
ATOM 694 C C . LYS A 1 90 ? -22.621 -4.734 35.313 1.00 88.94 90 LYS A C 1
ATOM 696 O O . LYS A 1 90 ? -23.637 -4.855 35.989 1.00 88.94 90 LYS A O 1
ATOM 701 N N . LEU A 1 91 ? -22.472 -5.331 34.132 1.00 85.75 91 LEU A N 1
ATOM 702 C CA . LEU A 1 91 ? -23.437 -6.287 33.593 1.00 85.75 91 LEU A CA 1
ATOM 703 C C . LEU A 1 91 ? -23.207 -7.700 34.153 1.00 85.75 91 LEU A C 1
ATOM 705 O O . LEU A 1 91 ? -24.164 -8.450 34.335 1.00 85.75 91 LEU A O 1
ATOM 709 N N . HIS A 1 92 ? -21.948 -8.061 34.417 1.00 71.69 92 HIS A N 1
ATOM 710 C CA . HIS A 1 92 ? -21.548 -9.381 34.916 1.00 71.69 92 HIS A CA 1
ATOM 711 C C . HIS A 1 92 ? -21.512 -9.485 36.439 1.00 71.69 92 HIS A C 1
ATOM 713 O O . HIS A 1 92 ? -21.515 -10.601 36.952 1.00 71.69 92 HIS A O 1
ATOM 719 N N . SER A 1 93 ? -21.512 -8.369 37.168 1.00 55.38 93 SER A N 1
ATOM 720 C CA . SER A 1 93 ? -21.867 -8.351 38.583 1.00 55.38 93 SER A CA 1
ATOM 721 C C . SER A 1 93 ? -23.394 -8.454 38.669 1.00 55.38 93 SER A C 1
ATOM 723 O O . SER A 1 93 ? -24.090 -7.469 38.419 1.00 55.38 93 SER A O 1
ATOM 725 N N . PRO A 1 94 ? -23.971 -9.642 38.956 1.00 55.31 94 PRO A N 1
ATOM 726 C CA . PRO A 1 94 ? -25.405 -9.735 39.161 1.00 55.31 94 PRO A CA 1
ATOM 727 C C . PRO A 1 94 ? -25.773 -8.746 40.263 1.00 55.31 94 PRO A C 1
ATOM 729 O O . PRO A 1 94 ? -25.169 -8.749 41.336 1.00 55.31 94 PRO A O 1
ATOM 732 N N . SER A 1 95 ? -26.753 -7.892 39.973 1.00 46.25 95 SER A N 1
ATOM 733 C CA . SER A 1 95 ? -27.451 -7.069 40.954 1.00 46.25 95 SER A CA 1
ATOM 734 C C . SER A 1 95 ? -28.001 -7.991 42.045 1.00 46.25 95 SER A C 1
ATOM 736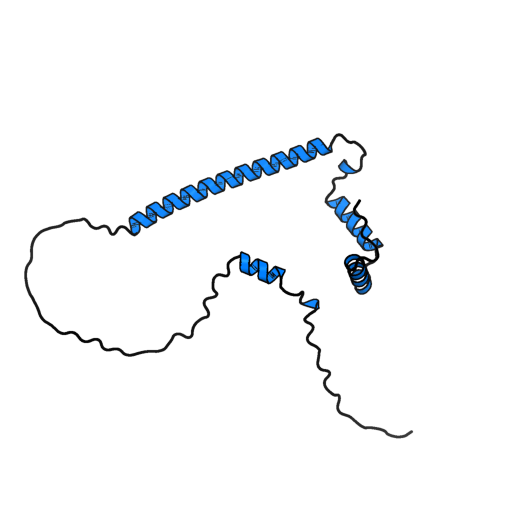 O O . SER A 1 95 ? -29.082 -8.561 41.942 1.00 46.25 95 SER A O 1
ATOM 738 N N . GLY A 1 96 ? -27.174 -8.224 43.055 1.00 48.94 96 GLY A N 1
ATOM 739 C CA . GLY A 1 96 ? -27.417 -9.110 44.174 1.00 48.94 96 GLY A CA 1
ATOM 740 C C . GLY A 1 96 ? -27.490 -8.295 45.444 1.00 48.94 96 GLY A C 1
ATOM 741 O O . GLY A 1 96 ? -26.676 -8.505 46.331 1.00 48.94 96 GLY A O 1
ATOM 742 N N . THR A 1 97 ? -28.408 -7.327 45.520 1.00 41.47 97 THR A N 1
ATOM 743 C CA . THR A 1 97 ? -28.991 -6.861 46.791 1.00 41.47 97 THR A CA 1
ATOM 744 C C . THR A 1 97 ? -30.177 -5.929 46.537 1.00 41.47 97 THR A C 1
ATOM 746 O O . THR A 1 97 ? -30.046 -4.723 46.361 1.00 41.47 97 THR A O 1
ATOM 749 N N . THR A 1 98 ? -31.383 -6.483 46.585 1.00 32.97 98 THR A N 1
ATOM 750 C CA . THR A 1 98 ? -32.485 -5.823 47.289 1.00 32.97 98 THR A CA 1
ATOM 751 C C . THR A 1 98 ? -33.183 -6.899 48.098 1.00 32.97 98 THR A C 1
ATOM 753 O O . THR A 1 98 ? -34.023 -7.649 47.610 1.00 32.97 98 THR A O 1
ATOM 756 N N . THR A 1 99 ? -32.738 -6.998 49.347 1.00 40.47 99 THR A N 1
ATOM 757 C CA . THR A 1 99 ? -33.489 -7.554 50.464 1.00 40.47 99 THR A CA 1
ATOM 758 C C . THR A 1 99 ? -34.837 -6.842 50.521 1.00 40.47 99 THR A C 1
ATOM 760 O O . THR A 1 99 ? -34.906 -5.684 50.926 1.00 40.47 99 THR A O 1
ATOM 763 N N . GLN A 1 100 ? -35.903 -7.526 50.115 1.00 37.03 100 GLN A N 1
ATOM 764 C CA . GLN A 1 100 ? -37.233 -7.263 50.642 1.00 37.03 100 GLN A CA 1
ATOM 765 C C . GLN A 1 100 ? -37.630 -8.502 51.433 1.00 37.03 100 GLN A C 1
ATOM 767 O O . GLN A 1 100 ? -37.902 -9.572 50.892 1.00 37.03 100 GLN A O 1
ATOM 772 N N . GLU A 1 101 ? -37.517 -8.354 52.742 1.00 38.81 101 GLU A N 1
ATOM 773 C CA . GLU A 1 101 ? -37.920 -9.337 53.724 1.00 38.81 101 GLU A CA 1
ATOM 774 C C . GLU A 1 101 ? -39.462 -9.372 53.832 1.00 38.81 101 GLU A C 1
ATOM 776 O O . GLU A 1 101 ? -40.121 -8.364 53.574 1.00 38.81 101 GLU A O 1
ATOM 781 N N . VAL A 1 102 ? -39.983 -10.519 54.302 1.00 34.59 102 VAL A N 1
ATOM 782 C CA . VAL A 1 102 ? -41.202 -10.675 55.133 1.00 34.59 102 VAL A CA 1
ATOM 783 C C . VAL A 1 102 ? -42.531 -11.108 54.446 1.00 34.59 102 VAL A C 1
ATOM 785 O O . VAL A 1 102 ? -43.304 -10.312 53.928 1.00 34.59 102 VAL A O 1
ATOM 788 N N . ILE A 1 103 ? -42.813 -12.414 54.649 1.00 36.75 103 ILE A N 1
ATOM 789 C CA . ILE A 1 103 ? -44.103 -13.113 54.913 1.00 36.75 103 ILE A CA 1
ATOM 790 C C . ILE A 1 103 ? -44.835 -13.828 53.759 1.00 36.75 103 ILE A C 1
ATOM 792 O O . ILE A 1 103 ? -45.374 -13.212 52.849 1.00 36.75 103 ILE A O 1
ATOM 796 N N . GLY A 1 104 ? -45.004 -15.152 53.935 1.00 30.62 104 GLY A N 1
ATOM 797 C CA . GLY A 1 104 ? -46.142 -15.911 53.390 1.00 30.62 104 GLY A CA 1
ATOM 798 C C . GLY A 1 104 ? -45.838 -17.338 52.915 1.00 30.62 104 GLY A C 1
ATOM 799 O O . GLY A 1 104 ? -45.996 -17.630 51.742 1.00 30.62 104 GLY A O 1
ATOM 800 N N . SER A 1 105 ? -45.270 -18.202 53.760 1.00 36.31 105 SER A N 1
ATOM 801 C CA . SER A 1 105 ? -45.915 -19.443 54.243 1.00 36.31 105 SER A CA 1
ATOM 802 C C . SER A 1 105 ? -46.550 -20.405 53.211 1.00 36.31 105 SER A C 1
ATOM 804 O O . SER A 1 105 ? -47.600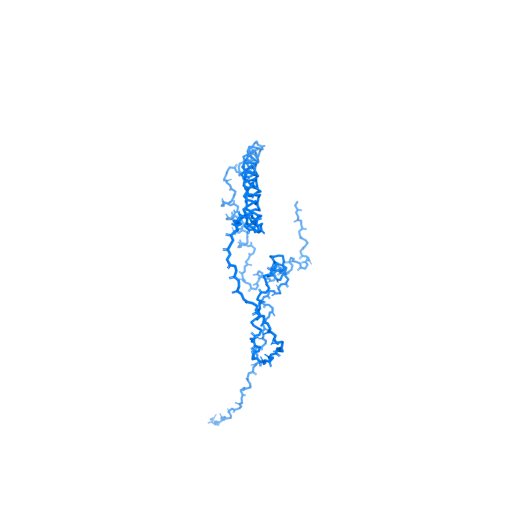 -20.130 52.643 1.00 36.31 105 SER A O 1
ATOM 806 N N . ASN A 1 106 ? -45.986 -21.624 53.216 1.00 33.22 106 ASN A N 1
ATOM 807 C CA . ASN A 1 106 ? -46.643 -22.943 53.123 1.00 33.22 106 ASN A CA 1
ATOM 808 C C . ASN A 1 106 ? -46.826 -23.595 51.739 1.00 33.22 106 ASN A C 1
ATOM 810 O O . ASN A 1 106 ? -47.806 -23.350 51.049 1.00 33.22 106 ASN A O 1
ATOM 814 N N . ALA A 1 107 ? -45.969 -24.571 51.414 1.00 31.67 107 ALA A N 1
ATOM 815 C CA . ALA A 1 107 ? -46.258 -26.007 51.592 1.00 31.67 107 ALA A CA 1
ATOM 816 C C . ALA A 1 107 ? -45.196 -26.868 50.866 1.00 31.67 107 ALA A C 1
ATOM 818 O O . ALA A 1 107 ? -44.942 -26.713 49.676 1.00 31.67 107 ALA A O 1
ATOM 819 N N . ALA A 1 108 ? -44.558 -27.761 51.620 1.00 35.47 108 ALA A N 1
ATOM 820 C CA . ALA A 1 108 ? -43.556 -28.745 51.189 1.00 35.47 108 ALA A CA 1
ATOM 821 C C . ALA A 1 108 ? -44.235 -30.035 50.642 1.00 35.47 108 ALA A C 1
ATOM 823 O O . ALA A 1 108 ? -45.464 -30.086 50.630 1.00 35.47 108 ALA A O 1
ATOM 824 N N . PRO A 1 109 ? -43.536 -31.175 50.433 1.00 46.84 109 PRO A N 1
ATOM 825 C CA . PRO A 1 109 ? -42.288 -31.478 49.709 1.00 46.84 109 PRO A CA 1
ATOM 826 C C . PRO A 1 109 ? -42.489 -32.676 48.724 1.00 46.84 109 PRO A C 1
ATOM 828 O O . PRO A 1 109 ? -43.602 -33.156 48.538 1.00 46.84 109 PRO A O 1
ATOM 831 N N . SER A 1 110 ? -41.383 -33.253 48.219 1.00 31.09 110 SER A N 1
ATOM 832 C CA . SER A 1 110 ? -41.212 -34.689 47.867 1.00 31.09 110 SER A CA 1
ATOM 833 C C . SER A 1 110 ? -41.229 -35.038 46.360 1.00 31.09 110 SER A C 1
ATOM 835 O O . SER A 1 110 ? -42.262 -34.977 45.710 1.00 31.09 110 SER A O 1
ATOM 837 N N . VAL A 1 111 ? -40.063 -35.227 45.717 1.00 34.16 111 VAL A N 1
ATOM 838 C CA . VAL A 1 111 ? -39.292 -36.493 45.546 1.00 34.16 111 VAL A CA 1
ATOM 839 C C . VAL A 1 111 ? -39.608 -37.185 44.207 1.00 34.16 111 VAL A C 1
ATOM 841 O O . VAL A 1 111 ? -40.651 -37.806 44.049 1.00 34.16 111 VAL A O 1
ATOM 844 N N . ASN A 1 112 ? -38.688 -37.079 43.236 1.00 34.12 112 ASN A N 1
ATOM 845 C CA . ASN A 1 112 ? -37.985 -38.219 42.616 1.00 34.12 112 ASN A CA 1
ATOM 846 C C . ASN A 1 112 ? -37.227 -37.828 41.335 1.00 34.12 112 ASN A C 1
ATOM 848 O O . ASN A 1 112 ? -37.784 -37.367 40.342 1.00 34.12 112 ASN A O 1
ATOM 852 N N . THR A 1 113 ? -35.926 -38.087 41.392 1.00 34.59 113 THR A N 1
ATOM 853 C CA . THR A 1 113 ? -34.944 -38.164 40.309 1.00 34.59 113 THR A CA 1
ATOM 854 C C . THR A 1 113 ? -35.313 -39.247 39.285 1.00 34.59 113 THR A C 1
ATOM 856 O O . THR A 1 113 ? -35.743 -40.321 39.688 1.00 34.59 113 THR A O 1
ATOM 859 N N . VAL A 1 114 ? -35.080 -39.001 37.986 1.00 35.88 114 VAL A N 1
ATOM 860 C CA . VAL A 1 114 ? -34.236 -39.823 37.076 1.00 35.88 114 VAL A CA 1
ATOM 861 C C . VAL A 1 114 ? -34.231 -39.205 35.659 1.00 35.88 114 VAL A C 1
ATOM 863 O O . VAL A 1 114 ? -35.275 -38.758 35.182 1.00 35.88 114 VAL A O 1
ATOM 866 N N . PRO A 1 115 ? -33.068 -39.143 34.974 1.00 44.75 115 PRO A N 1
ATOM 867 C CA . PRO A 1 115 ? -32.884 -38.391 33.738 1.00 44.75 115 PRO A CA 1
ATOM 868 C C . PRO A 1 115 ? -33.138 -39.277 32.513 1.00 44.75 115 PRO A C 1
ATOM 870 O O . PRO A 1 115 ? -32.421 -40.252 32.289 1.00 44.75 115 PRO A O 1
ATOM 873 N N . ASN A 1 116 ? -34.127 -38.936 31.683 1.00 29.83 116 ASN A N 1
ATOM 874 C CA . ASN A 1 116 ? -34.335 -39.658 30.429 1.00 29.83 116 ASN A CA 1
ATOM 875 C C . ASN A 1 116 ? -33.504 -39.034 29.300 1.00 29.83 116 ASN A C 1
ATOM 877 O O . ASN A 1 116 ? -33.809 -37.966 28.772 1.00 29.83 116 ASN A O 1
ATOM 881 N N . SER A 1 117 ? -32.429 -39.736 28.962 1.00 41.22 117 SER A N 1
ATOM 882 C CA . SER A 1 117 ? -31.568 -39.475 27.818 1.00 41.22 117 SER A CA 1
ATOM 883 C C . SER A 1 117 ? -32.244 -39.980 26.545 1.00 41.22 117 SER A C 1
ATOM 885 O O . SER A 1 117 ? -32.498 -41.176 26.434 1.00 41.22 117 SER A O 1
ATOM 887 N N . GLN A 1 118 ? -32.435 -39.125 25.536 1.00 35.06 118 GLN A N 1
ATOM 888 C CA . GLN A 1 118 ? -32.531 -39.604 24.155 1.00 35.06 118 GLN A CA 1
ATOM 889 C C . GLN A 1 118 ? -31.703 -38.748 23.179 1.00 35.06 118 GLN A C 1
ATOM 891 O O . GLN A 1 118 ? -31.781 -37.519 23.214 1.00 35.06 118 GLN A O 1
ATOM 896 N N . PRO A 1 119 ? -30.891 -39.383 22.305 1.00 40.44 119 PRO A N 1
ATOM 897 C CA . PRO A 1 119 ? -29.923 -38.708 21.454 1.00 40.44 119 PRO A CA 1
ATOM 898 C C . PRO A 1 119 ? -30.535 -38.390 20.085 1.00 40.44 119 PRO A C 1
ATOM 900 O O . PRO A 1 119 ? -30.684 -39.268 19.236 1.00 40.44 119 PRO A O 1
ATOM 903 N N . ALA A 1 120 ? -30.851 -37.124 19.821 1.00 36.78 120 ALA A N 1
ATOM 904 C CA . ALA A 1 120 ? -31.332 -36.699 18.510 1.00 36.78 120 ALA A CA 1
ATOM 905 C C . ALA A 1 120 ? -30.271 -35.866 17.777 1.00 36.78 120 ALA A C 1
ATOM 907 O O . ALA A 1 120 ? -30.079 -34.686 18.033 1.00 36.78 120 ALA A O 1
ATOM 908 N N . ARG A 1 121 ? -29.610 -36.548 16.834 1.00 36.22 121 ARG A N 1
ATOM 909 C CA . ARG A 1 121 ? -28.963 -36.035 15.613 1.00 36.22 121 ARG A CA 1
ATOM 910 C C . ARG A 1 121 ? -27.962 -34.883 15.771 1.00 36.22 121 ARG A C 1
ATOM 912 O O . ARG A 1 121 ? -28.294 -33.705 15.802 1.00 36.22 121 ARG A O 1
ATOM 919 N N . ARG A 1 122 ? -26.690 -35.285 15.677 1.00 41.72 122 ARG A N 1
ATOM 920 C CA . ARG A 1 122 ? -25.532 -34.480 15.264 1.00 41.72 122 ARG A CA 1
ATOM 921 C C . ARG A 1 122 ? -25.941 -33.385 14.258 1.00 41.72 122 ARG A C 1
ATOM 923 O O . ARG A 1 122 ? -26.331 -33.742 13.143 1.00 41.72 122 ARG A O 1
ATOM 930 N N . PRO A 1 123 ? -25.773 -32.087 14.555 1.00 39.34 123 PRO A N 1
ATOM 931 C CA . PRO A 1 123 ? -25.629 -31.122 13.484 1.00 39.34 123 PRO A CA 1
ATOM 932 C C . PRO A 1 123 ? -24.331 -31.474 12.756 1.00 39.34 123 PRO A C 1
ATOM 934 O O . PRO A 1 123 ? -23.261 -31.565 13.369 1.00 39.34 123 PRO A O 1
ATOM 937 N N . ALA A 1 124 ? -24.437 -31.739 11.452 1.00 42.31 124 ALA A N 1
ATOM 938 C CA . ALA A 1 124 ? -23.287 -31.814 10.568 1.00 42.31 124 ALA A CA 1
ATOM 939 C C . ALA A 1 124 ? -22.379 -30.633 10.905 1.00 42.31 124 ALA A C 1
ATOM 941 O O . ALA A 1 124 ? -22.838 -29.491 10.940 1.00 42.31 124 ALA A O 1
ATOM 942 N N . ARG A 1 125 ? -21.118 -30.928 11.237 1.00 44.03 125 ARG A N 1
ATOM 943 C CA . ARG A 1 125 ? -20.088 -29.941 11.546 1.00 44.03 125 ARG A CA 1
ATOM 944 C C . ARG A 1 125 ? -20.001 -28.996 10.354 1.00 44.03 125 ARG A C 1
ATOM 946 O O . ARG A 1 125 ? -19.242 -29.243 9.421 1.00 44.03 125 ARG A O 1
ATOM 953 N N . ALA A 1 126 ? -20.768 -27.908 10.386 1.00 46.97 126 ALA A N 1
ATOM 954 C CA . ALA A 1 126 ? -20.436 -26.716 9.647 1.00 46.97 126 ALA A CA 1
ATOM 955 C C . ALA A 1 126 ? -19.000 -26.441 10.071 1.00 46.97 126 ALA A C 1
ATOM 957 O O . ALA A 1 126 ? -18.730 -26.224 11.257 1.00 46.97 126 ALA A O 1
ATOM 958 N N . LYS A 1 127 ? -18.058 -26.617 9.138 1.00 54.78 127 LYS A N 1
ATOM 959 C CA . LYS A 1 127 ? -16.674 -26.214 9.343 1.00 54.78 127 LYS A CA 1
ATOM 960 C C . LYS A 1 127 ? -16.768 -24.744 9.713 1.00 54.78 127 LYS A C 1
ATOM 962 O O . LYS A 1 127 ? -16.953 -23.905 8.833 1.00 54.78 127 LYS A O 1
ATOM 967 N N . ARG A 1 128 ? -16.727 -24.452 11.018 1.00 49.94 128 ARG A N 1
ATOM 968 C CA . ARG A 1 128 ? -16.453 -23.118 11.523 1.00 49.94 128 ARG A CA 1
ATOM 969 C C . ARG A 1 128 ? -15.208 -22.730 10.748 1.00 49.94 128 ARG A C 1
ATOM 971 O O . ARG A 1 128 ? -14.188 -23.410 10.881 1.00 49.94 128 ARG A O 1
ATOM 978 N N . LYS A 1 129 ? -15.334 -21.761 9.834 1.00 60.38 129 LYS A N 1
ATOM 979 C CA . LYS A 1 129 ? -14.158 -21.069 9.333 1.00 60.38 129 LYS A CA 1
ATOM 980 C C . LYS A 1 129 ? -13.558 -20.518 10.611 1.00 60.38 129 LYS A C 1
ATOM 982 O O . LYS A 1 129 ? -14.122 -19.612 11.215 1.00 60.38 129 LYS A O 1
ATOM 987 N N . VAL A 1 130 ? -12.536 -21.209 11.110 1.00 61.38 130 VAL A N 1
ATOM 988 C CA . VAL A 1 130 ? -11.645 -20.661 12.116 1.00 61.38 130 VAL A CA 1
ATOM 989 C C . VAL A 1 130 ? -11.306 -19.294 11.560 1.00 61.38 130 VAL A C 1
ATOM 991 O O . VAL A 1 130 ? -10.923 -19.217 10.390 1.00 61.38 130 VAL A O 1
ATOM 994 N N . SER A 1 131 ? -11.570 -18.240 12.325 1.00 64.19 131 SER A N 1
ATOM 995 C CA . SER A 1 131 ? -11.117 -16.901 11.983 1.00 64.19 131 SER A CA 1
ATOM 996 C C . SER A 1 131 ? -9.607 -17.013 11.817 1.00 64.19 131 SER A C 1
ATOM 998 O O . SER A 1 131 ? -8.874 -17.068 12.803 1.00 64.19 131 SER A O 1
ATOM 1000 N N . GLN A 1 132 ? -9.151 -17.226 10.581 1.00 73.38 132 GLN A N 1
ATOM 1001 C CA . GLN A 1 132 ? -7.738 -17.355 10.285 1.00 73.38 132 GLN A CA 1
ATOM 1002 C C . GLN A 1 132 ? -7.136 -16.021 10.695 1.00 73.38 132 GLN A C 1
ATOM 1004 O O . GLN A 1 132 ? -7.577 -14.967 10.235 1.00 73.38 132 GLN A O 1
ATOM 1009 N N . SER A 1 133 ? -6.167 -16.076 11.608 1.00 83.50 133 SER A N 1
ATOM 1010 C CA . SER A 1 133 ? -5.377 -14.904 11.957 1.00 83.50 133 SER A CA 1
ATOM 1011 C C . SER A 1 133 ? -4.840 -14.280 10.672 1.00 83.50 133 SER A C 1
ATOM 1013 O O . SER A 1 133 ? -4.418 -14.994 9.758 1.00 83.50 133 SER A O 1
ATOM 1015 N N . LEU A 1 134 ? -4.838 -12.951 10.607 1.00 81.56 134 LEU A N 1
ATOM 1016 C CA . LEU A 1 134 ? -4.348 -12.201 9.452 1.00 81.56 134 LEU A CA 1
ATOM 1017 C C . LEU A 1 134 ? -2.925 -12.634 9.049 1.00 81.56 134 LEU A C 1
ATOM 1019 O O . LEU A 1 134 ? -2.605 -12.683 7.865 1.00 81.56 134 LEU A O 1
ATOM 1023 N N . ALA A 1 135 ? -2.104 -13.039 10.024 1.00 83.12 135 ALA A N 1
ATOM 1024 C CA . ALA A 1 135 ? -0.763 -13.572 9.793 1.00 83.12 135 ALA A CA 1
ATOM 1025 C C . ALA A 1 135 ? -0.766 -14.880 8.982 1.00 83.12 135 ALA A C 1
ATOM 1027 O O . ALA A 1 135 ? 0.069 -15.063 8.100 1.00 83.12 135 ALA A O 1
ATOM 1028 N N . VAL A 1 136 ? -1.728 -15.772 9.239 1.00 85.44 136 VAL A N 1
ATOM 1029 C CA . VAL A 1 136 ? -1.881 -17.038 8.504 1.00 85.44 136 VAL A CA 1
ATOM 1030 C C . VAL A 1 136 ? -2.311 -16.761 7.067 1.00 85.44 136 VAL A C 1
ATOM 1032 O O . VAL A 1 136 ? -1.761 -17.344 6.139 1.00 85.44 136 VAL A O 1
ATOM 1035 N N . MET A 1 137 ? -3.238 -15.820 6.880 1.00 85.94 137 MET A N 1
ATOM 1036 C CA . MET A 1 137 ? -3.721 -15.429 5.556 1.00 85.94 137 MET A CA 1
ATOM 1037 C C . MET A 1 137 ? -2.618 -14.777 4.711 1.00 85.94 137 MET A C 1
ATOM 1039 O O . MET A 1 137 ? -2.483 -15.073 3.526 1.00 85.94 137 MET A O 1
ATOM 1043 N N . TRP A 1 138 ? -1.794 -13.923 5.327 1.00 89.69 138 TRP A N 1
ATOM 1044 C CA . TRP A 1 138 ? -0.657 -13.295 4.656 1.00 89.69 138 TRP A CA 1
ATOM 1045 C C . TRP A 1 138 ? 0.415 -14.316 4.267 1.00 89.69 138 TRP A C 1
ATOM 1047 O O . TRP A 1 138 ? 0.900 -14.298 3.137 1.00 89.69 138 TRP A O 1
ATOM 1057 N N . PHE A 1 139 ? 0.749 -15.240 5.172 1.00 86.38 139 PHE A N 1
ATOM 1058 C CA . PHE A 1 139 ? 1.732 -16.289 4.905 1.00 86.38 139 PHE A CA 1
ATOM 1059 C C . PHE A 1 139 ? 1.278 -17.234 3.786 1.00 86.38 139 PHE A C 1
ATOM 1061 O O . PHE A 1 139 ? 2.067 -17.562 2.901 1.00 86.38 139 PHE A O 1
ATOM 1068 N N . GLU A 1 140 ? 0.003 -17.632 3.780 1.00 88.12 140 GLU A N 1
ATOM 1069 C CA . GLU A 1 140 ? -0.579 -18.461 2.719 1.00 88.12 140 GLU A CA 1
ATOM 1070 C C . GLU A 1 140 ? -0.519 -17.750 1.361 1.00 88.12 140 GLU A C 1
ATOM 1072 O O . GLU A 1 140 ? -0.130 -18.353 0.368 1.00 88.12 140 GLU A O 1
ATOM 1077 N N . TRP A 1 141 ? -0.818 -16.448 1.314 1.00 83.38 141 TRP A N 1
ATOM 1078 C CA . TRP A 1 141 ? -0.735 -15.674 0.074 1.00 83.38 141 TRP A CA 1
ATOM 1079 C C . TRP A 1 141 ? 0.706 -15.484 -0.417 1.00 83.38 141 TRP A C 1
ATOM 1081 O O . TRP A 1 141 ? 0.964 -15.579 -1.613 1.00 83.38 141 TRP A O 1
ATOM 1091 N N . PHE A 1 142 ? 1.653 -15.253 0.496 1.00 80.94 142 PHE A N 1
ATOM 1092 C CA . PHE A 1 142 ? 3.072 -15.080 0.173 1.00 80.94 142 PHE A CA 1
ATOM 1093 C C . PHE A 1 142 ? 3.730 -16.374 -0.329 1.00 80.94 142 PHE A C 1
ATOM 1095 O O . PHE A 1 142 ? 4.593 -16.334 -1.203 1.00 80.94 142 PHE A O 1
ATOM 1102 N N . THR A 1 143 ? 3.331 -17.518 0.231 1.00 83.88 143 THR A N 1
ATOM 1103 C CA . THR A 1 143 ? 3.892 -18.835 -0.110 1.00 83.88 143 THR A CA 1
ATOM 1104 C C . THR A 1 143 ? 3.108 -19.572 -1.191 1.00 83.88 143 THR A C 1
ATOM 1106 O O . THR A 1 143 ? 3.583 -20.592 -1.693 1.00 83.88 143 THR A O 1
ATOM 1109 N N . ALA A 1 144 ? 1.938 -19.063 -1.588 1.00 81.75 144 ALA A N 1
ATOM 1110 C CA . ALA A 1 144 ? 1.182 -19.611 -2.700 1.00 81.75 144 ALA A CA 1
ATOM 1111 C C . ALA A 1 144 ? 2.006 -19.527 -3.991 1.00 81.75 144 ALA A C 1
ATOM 1113 O O . ALA A 1 144 ? 2.355 -18.449 -4.476 1.00 81.75 144 ALA A O 1
ATOM 1114 N N . GLU A 1 145 ? 2.292 -20.690 -4.569 1.00 71.75 145 GLU A N 1
ATOM 1115 C CA . GLU A 1 145 ? 3.000 -20.795 -5.837 1.00 71.75 145 GLU A CA 1
ATOM 1116 C C . GLU A 1 145 ? 2.210 -20.058 -6.939 1.00 71.75 145 GLU A C 1
ATOM 1118 O O . GLU A 1 145 ? 0.984 -20.226 -7.037 1.00 71.75 145 GLU A O 1
ATOM 1123 N N . PRO A 1 146 ? 2.856 -19.214 -7.770 1.00 67.88 146 PRO A N 1
ATOM 1124 C CA . PRO A 1 146 ? 2.155 -18.470 -8.804 1.00 67.88 146 PRO A CA 1
ATOM 1125 C C . PRO A 1 146 ? 1.379 -19.432 -9.703 1.00 67.88 146 PRO A C 1
ATOM 1127 O O . PRO A 1 146 ? 1.966 -20.304 -10.344 1.00 67.88 146 PRO A O 1
ATOM 1130 N N . ARG A 1 147 ? 0.054 -19.243 -9.799 1.00 58.91 147 ARG A N 1
ATOM 1131 C CA . ARG A 1 147 ? -0.862 -20.102 -10.584 1.00 58.91 147 ARG A CA 1
ATOM 1132 C C . ARG A 1 147 ? -0.463 -20.271 -12.057 1.00 58.91 147 ARG A C 1
ATOM 1134 O O . ARG A 1 147 ? -0.997 -21.145 -12.728 1.00 58.91 147 ARG A O 1
ATOM 1141 N N . VAL A 1 148 ? 0.482 -19.466 -12.540 1.00 57.41 148 VAL A N 1
ATOM 1142 C CA . VAL A 1 148 ? 1.118 -19.572 -13.858 1.00 57.41 148 VAL A CA 1
ATOM 1143 C C . VAL A 1 148 ? 1.838 -20.920 -14.04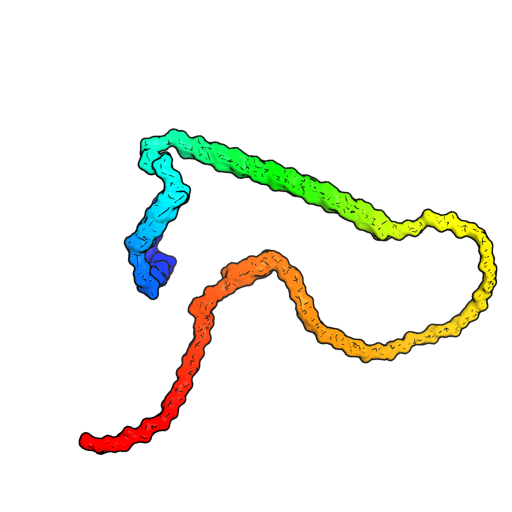7 1.00 57.41 148 VAL A C 1
ATOM 1145 O O . VAL A 1 148 ? 1.853 -21.443 -15.156 1.00 57.41 148 VAL A O 1
ATOM 1148 N N . TYR A 1 149 ? 2.357 -21.529 -12.975 1.00 56.12 149 TYR A N 1
ATOM 1149 C CA . TYR A 1 149 ? 3.027 -22.838 -13.022 1.00 56.12 149 TYR A CA 1
ATOM 1150 C C . TYR A 1 149 ? 2.087 -24.024 -12.767 1.00 56.12 149 TYR A C 1
ATOM 1152 O O . TYR A 1 149 ? 2.412 -25.157 -13.109 1.00 56.12 149 TYR A O 1
ATOM 1160 N N . ALA A 1 150 ? 0.879 -23.779 -12.255 1.00 53.56 150 ALA A N 1
ATOM 1161 C CA . ALA A 1 150 ? -0.138 -24.806 -12.034 1.00 53.56 150 ALA A CA 1
ATOM 1162 C C . ALA A 1 150 ? -0.965 -25.077 -13.308 1.00 53.56 150 ALA A C 1
ATOM 1164 O O . ALA A 1 150 ? -2.194 -25.181 -13.268 1.00 53.56 150 ALA A O 1
ATOM 1165 N N . SER A 1 151 ? -0.302 -25.175 -14.463 1.00 48.69 151 SER A N 1
ATOM 1166 C CA . SER A 1 151 ? -0.954 -25.596 -15.702 1.00 48.69 151 SER A CA 1
ATOM 1167 C C . SER A 1 151 ? -1.166 -27.106 -15.654 1.00 48.69 151 SER A C 1
ATOM 1169 O O . SER A 1 151 ? -0.246 -27.896 -15.855 1.00 48.69 151 SER A O 1
ATOM 1171 N N . LYS A 1 152 ? -2.404 -27.520 -15.367 1.00 55.16 152 LYS A N 1
ATOM 1172 C CA . LYS A 1 152 ? -2.849 -28.906 -15.539 1.00 55.16 152 LYS A CA 1
ATOM 1173 C C . LYS A 1 152 ? -2.615 -29.287 -16.999 1.00 55.16 152 LYS A C 1
ATOM 1175 O O . LYS A 1 152 ? -3.209 -28.679 -17.886 1.00 55.16 152 LYS A O 1
ATOM 1180 N N . SER A 1 153 ? -1.756 -30.276 -17.241 1.00 49.00 153 SER A N 1
ATOM 1181 C CA . SER A 1 153 ? -1.536 -30.833 -18.574 1.00 49.00 153 SER A CA 1
ATOM 1182 C C . SER A 1 153 ? -2.887 -31.204 -19.189 1.00 49.00 153 SER A C 1
ATOM 1184 O O . SER A 1 153 ? -3.590 -32.079 -18.671 1.00 49.00 153 SER A O 1
ATOM 1186 N N . ILE A 1 154 ? -3.270 -30.542 -20.278 1.00 47.19 154 ILE A N 1
ATOM 1187 C CA . ILE A 1 154 ? -4.414 -30.963 -21.080 1.00 47.19 154 ILE A CA 1
ATOM 1188 C C . ILE A 1 154 ? -4.048 -32.334 -21.653 1.00 47.19 154 ILE A C 1
ATOM 1190 O O . ILE A 1 154 ? -3.147 -32.455 -22.484 1.00 47.19 154 ILE A O 1
ATOM 1194 N N . LYS A 1 155 ? -4.715 -33.384 -21.164 1.00 50.16 155 LYS A N 1
ATOM 1195 C CA . LYS A 1 155 ? -4.674 -34.712 -21.777 1.00 50.16 155 LYS A CA 1
ATOM 1196 C C . LYS A 1 155 ? -5.182 -34.558 -23.210 1.00 50.16 155 LYS A C 1
ATOM 1198 O O . LYS A 1 155 ? -6.360 -34.268 -23.406 1.00 50.16 155 LYS A O 1
ATOM 1203 N N . LYS A 1 156 ? -4.302 -34.740 -24.198 1.00 47.84 156 LYS A N 1
ATOM 1204 C CA . LYS A 1 156 ? -4.705 -34.910 -25.597 1.00 47.84 156 LYS A CA 1
ATOM 1205 C C . LYS A 1 156 ? -5.643 -36.115 -25.658 1.00 47.84 156 LYS A C 1
ATOM 1207 O O . LYS A 1 156 ? -5.227 -37.232 -25.358 1.00 47.84 156 LYS A O 1
ATOM 1212 N N . GLN A 1 157 ? -6.910 -35.878 -25.983 1.00 43.06 157 GLN A N 1
ATOM 1213 C CA . GLN A 1 157 ? -7.804 -36.955 -26.376 1.00 43.06 157 GLN A CA 1
ATOM 1214 C C . GLN A 1 157 ? -7.305 -37.514 -27.710 1.00 43.06 157 GLN A C 1
ATOM 1216 O O . GLN A 1 157 ? -6.999 -36.768 -28.639 1.00 43.06 157 GLN A O 1
ATOM 1221 N N . HIS A 1 158 ? -7.162 -38.836 -27.738 1.00 45.50 158 HIS A N 1
ATOM 1222 C CA . HIS A 1 158 ? -6.941 -39.646 -28.926 1.00 45.50 158 HIS A CA 1
ATOM 1223 C C . HIS A 1 158 ? -7.971 -39.268 -29.998 1.00 45.50 158 HIS A C 1
ATOM 1225 O O . HIS A 1 158 ? -9.163 -39.485 -29.790 1.00 45.50 158 HIS A O 1
ATOM 1231 N N . TYR A 1 159 ? -7.523 -38.754 -31.144 1.00 42.88 159 TYR A N 1
ATOM 1232 C CA . TYR A 1 159 ? -8.319 -38.865 -32.361 1.00 42.88 159 TYR A CA 1
ATOM 1233 C C . TYR A 1 159 ? -8.172 -40.303 -32.851 1.00 42.88 159 TYR A C 1
ATOM 1235 O O . TYR A 1 159 ? -7.116 -40.717 -33.326 1.00 42.88 159 TYR A O 1
ATOM 1243 N N . THR A 1 160 ? -9.220 -41.087 -32.624 1.00 48.94 160 THR A N 1
ATOM 1244 C CA . THR A 1 160 ? -9.439 -42.370 -33.282 1.00 48.94 160 THR A CA 1
ATOM 1245 C C . THR A 1 160 ? -9.584 -42.153 -34.781 1.00 48.94 160 THR A C 1
ATOM 1247 O O . THR A 1 160 ? -10.296 -41.247 -35.212 1.00 48.94 160 THR A O 1
ATOM 1250 N N . SER A 1 161 ? -8.886 -43.006 -35.528 1.00 47.97 161 SER A N 1
ATOM 1251 C CA . SER A 1 161 ? -8.915 -43.185 -36.975 1.00 47.97 161 SER A CA 1
ATOM 1252 C C . SER A 1 161 ? -10.274 -42.917 -37.613 1.00 47.97 161 SER A C 1
ATOM 1254 O O . SER A 1 161 ? -11.276 -43.490 -37.191 1.00 47.97 161 SER A O 1
ATOM 1256 N N . LEU A 1 162 ? -10.262 -42.164 -38.710 1.00 42.62 162 LEU A N 1
ATOM 1257 C CA . LEU A 1 162 ? -11.166 -42.395 -39.828 1.00 42.62 162 LEU A CA 1
ATOM 1258 C C . LEU A 1 162 ? -10.320 -42.465 -41.098 1.00 42.62 162 LEU A C 1
ATOM 1260 O O . LEU A 1 162 ? -9.841 -41.472 -41.636 1.00 42.62 162 LEU A O 1
ATOM 1264 N N . ASP A 1 163 ? -10.083 -43.718 -41.455 1.00 47.53 163 ASP A N 1
ATOM 1265 C CA . ASP A 1 163 ? -9.743 -44.238 -42.764 1.00 47.53 163 ASP A CA 1
ATOM 1266 C C . ASP A 1 163 ? -10.724 -43.702 -43.814 1.00 47.53 163 ASP A C 1
ATOM 1268 O O . ASP A 1 163 ? -11.929 -43.893 -43.660 1.00 47.53 163 ASP A O 1
ATOM 1272 N N . THR A 1 164 ? -10.236 -43.010 -44.846 1.00 41.62 164 THR A N 1
ATOM 1273 C CA . THR A 1 164 ? -10.874 -42.966 -46.174 1.00 41.62 164 THR A CA 1
ATOM 1274 C C . THR A 1 164 ? -9.841 -42.499 -47.206 1.00 41.62 164 THR A C 1
ATOM 1276 O O . THR A 1 164 ? -9.658 -41.306 -47.442 1.00 41.62 164 THR A O 1
ATOM 1279 N N . SER A 1 165 ? -9.151 -43.458 -47.823 1.00 41.44 165 SER A N 1
ATOM 1280 C CA . SER A 1 165 ? -8.706 -43.318 -49.214 1.00 41.44 165 SER A CA 1
ATOM 1281 C C . SER A 1 165 ? -9.942 -43.422 -50.123 1.00 41.44 165 SER A C 1
ATOM 1283 O O . SER A 1 165 ? -10.865 -44.175 -49.798 1.00 41.44 165 SER A O 1
ATOM 1285 N N . PRO A 1 166 ? -10.010 -42.645 -51.215 1.00 52.84 166 PRO A N 1
ATOM 1286 C CA . PRO A 1 166 ? -9.914 -43.319 -52.507 1.00 52.84 166 PRO A CA 1
ATOM 1287 C C . PRO A 1 166 ? -9.140 -42.532 -53.577 1.00 52.84 166 PRO A C 1
ATOM 1289 O O . PRO A 1 166 ? -9.211 -41.307 -53.662 1.00 52.84 166 PRO A O 1
ATOM 1292 N N . ASP A 1 167 ? -8.410 -43.315 -54.368 1.00 41.84 167 ASP A N 1
ATOM 1293 C CA . ASP A 1 167 ? -8.077 -43.186 -55.791 1.00 41.84 167 ASP A CA 1
ATOM 1294 C C . ASP A 1 167 ? -8.455 -41.887 -56.520 1.00 41.84 167 ASP A C 1
ATOM 1296 O O . ASP A 1 167 ? -9.642 -41.623 -56.719 1.00 41.84 167 ASP A O 1
ATOM 1300 N N . ILE A 1 168 ? -7.430 -41.191 -57.043 1.00 42.50 168 ILE A N 1
ATOM 1301 C CA . ILE A 1 168 ? -7.252 -40.873 -58.481 1.00 42.50 168 ILE A CA 1
ATOM 1302 C C . ILE A 1 168 ? -5.755 -40.938 -58.808 1.00 42.50 168 ILE A C 1
ATOM 1304 O O . ILE A 1 168 ? -4.969 -40.321 -58.052 1.00 42.50 168 ILE A O 1
#

Sequence (168 aa):
MLRFCGSSPFVVKMREAMAARSIGESDVLAWSSTIRREFIPASMSSTSPSNDSGRLGLVLKLVQHRIEQISALILQNKQLEERLLAVEDKLHSPSGTTTQEVIGSNAAPSVNTVPNSQPARRPARAKRKVSQSLAVMWFEWFTAEPRVYASKSIKKQHYTSLDTSPDI

Secondary structure (DSSP, 8-state):
-----TT-HHHHHHHHHHHHTT--HHHHHHHHHHHHHHHS-GGGSS--TTHHHHHHHHHHHHHHHHHHHHHHHHHHHHHHHHHHHHHHHHHHS----------------------------------------HHHHHHHHHHSPPTTS-------------------

Foldseek 3Di:
DDDDDCPPPVNVVVVVVCVVVVHDPVNVVVVVVVCCPVVPPPVVPDPDPPCVVVVVVVVVVVVVVVVVVVVVVVVVVVVVVVVVVVVVVVVPPPPPDDDDDDDDDDDDDDDDDDDDDDDDDDDDPPPPPPPPPPVNVVVCVVPPDPCVVVPDPDPPDDPDDDDDDDDD

Organism: NCBI:txid29920